Protein AF-A0A350I9G1-F1 (afdb_monomer_lite)

Secondary structure (DSSP, 8-state):
-HHHHHHHHHSSPPPP---SS--THHHHHHHHH-----------GGG-TTSTT----HHHHHHT-

pLDDT: mean 95.66, std 1.74, range [90.56, 98.19]

Foldseek 3Di:
DVQVLCCVLPVDRDDDDDDPDDDPCQVVCCVPVVDHDDDDDLADPVCVPPDPPRDGDPSSVVSVD

Sequence (65 aa):
AASLAMEKTYGLEPIPQRSGGSIPIVSLFENILKVKTVLLGFGLNTDDIHSPNEHFGIENYFKGI

Radius of gyration: 14.08 Å; chains: 1; bounding box: 25×31×34 Å

Structure (mmCIF, N/CA/C/O backbone):
data_AF-A0A350I9G1-F1
#
_entry.id   AF-A0A350I9G1-F1
#
loop_
_atom_site.group_PDB
_atom_site.id
_atom_site.type_symbol
_atom_site.label_atom_id
_atom_site.label_alt_id
_atom_site.label_comp_id
_atom_site.label_asym_id
_atom_site.label_entity_id
_atom_site.label_seq_id
_atom_site.pdbx_PDB_ins_code
_atom_site.Cartn_x
_atom_site.Cartn_y
_atom_site.Cartn_z
_atom_site.occupancy
_atom_site.B_iso_or_equiv
_atom_site.auth_seq_id
_atom_site.auth_comp_id
_atom_site.auth_asym_id
_atom_site.auth_atom_id
_atom_site.pdbx_PDB_model_num
ATOM 1 N N . ALA A 1 1 ? -5.367 -14.209 3.626 1.00 90.56 1 ALA A N 1
ATOM 2 C CA . ALA A 1 1 ? -6.003 -13.612 2.433 1.00 90.56 1 ALA A CA 1
ATOM 3 C C . ALA A 1 1 ? -5.054 -12.646 1.729 1.00 90.56 1 ALA A C 1
ATOM 5 O O . ALA A 1 1 ? -4.597 -12.995 0.656 1.00 90.56 1 ALA A O 1
ATOM 6 N N . ALA A 1 2 ? -4.685 -11.511 2.338 1.00 95.56 2 ALA A N 1
ATOM 7 C CA . ALA A 1 2 ? -3.811 -10.513 1.703 1.00 95.56 2 ALA A CA 1
ATOM 8 C C . ALA A 1 2 ? -2.446 -11.064 1.242 1.00 95.56 2 ALA A C 1
ATOM 10 O O . ALA A 1 2 ? -2.095 -10.890 0.083 1.00 95.56 2 ALA A O 1
ATOM 11 N N . SER A 1 3 ? -1.720 -11.787 2.109 1.00 96.38 3 SER A N 1
ATOM 12 C CA . SER A 1 3 ? -0.427 -12.388 1.735 1.00 96.38 3 SER A CA 1
ATOM 13 C C . SER A 1 3 ? -0.555 -13.351 0.539 1.00 96.38 3 SER A C 1
ATOM 15 O O . SER A 1 3 ? 0.104 -13.164 -0.476 1.00 96.38 3 SER A O 1
ATOM 17 N N . LEU A 1 4 ? -1.513 -14.285 0.597 1.00 97.25 4 LEU A N 1
ATOM 18 C CA . LEU A 1 4 ? -1.801 -15.222 -0.499 1.00 97.25 4 LEU A CA 1
ATOM 19 C C . LEU A 1 4 ? -2.200 -14.522 -1.810 1.00 97.25 4 LEU A C 1
ATOM 21 O O . LEU A 1 4 ? -1.860 -14.996 -2.888 1.00 97.25 4 LEU A O 1
ATOM 25 N N . ALA A 1 5 ? -2.943 -13.413 -1.733 1.00 96.44 5 ALA A N 1
ATOM 26 C CA . ALA A 1 5 ? -3.317 -12.637 -2.913 1.00 96.44 5 ALA A CA 1
ATOM 27 C C . ALA A 1 5 ? -2.082 -11.995 -3.559 1.00 96.44 5 ALA A C 1
ATOM 29 O O . ALA A 1 5 ? -1.896 -12.123 -4.764 1.00 96.44 5 ALA A O 1
ATOM 30 N N . MET A 1 6 ? -1.207 -11.383 -2.756 1.00 96.44 6 MET A N 1
ATOM 31 C CA . MET A 1 6 ? 0.052 -10.809 -3.238 1.00 96.44 6 MET A CA 1
ATOM 32 C C . MET A 1 6 ? 0.965 -11.882 -3.844 1.00 96.44 6 MET A C 1
ATOM 34 O O . MET A 1 6 ? 1.484 -11.684 -4.938 1.00 96.44 6 MET A O 1
ATOM 38 N N . GLU A 1 7 ? 1.105 -13.040 -3.195 1.00 97.38 7 GLU A N 1
ATOM 39 C CA . GLU A 1 7 ? 1.900 -14.153 -3.726 1.00 97.38 7 GLU A CA 1
ATOM 40 C C . GLU A 1 7 ? 1.351 -14.654 -5.065 1.00 97.38 7 GLU A C 1
ATOM 42 O O . GLU A 1 7 ?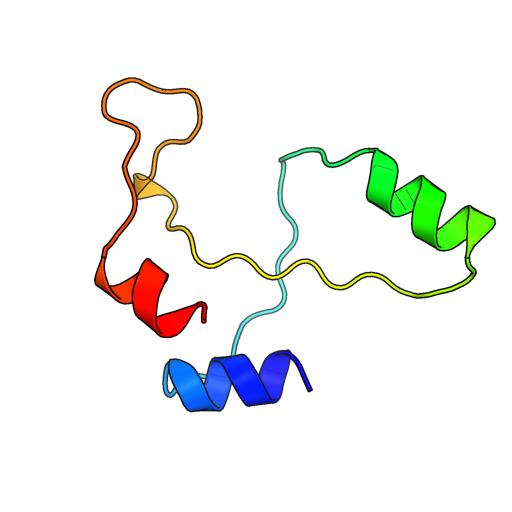 2.106 -14.842 -6.016 1.00 97.38 7 GLU A O 1
ATOM 47 N N . LYS A 1 8 ? 0.027 -14.785 -5.193 1.00 97.56 8 LYS A N 1
ATOM 48 C CA . LYS A 1 8 ? -0.609 -15.168 -6.458 1.00 97.56 8 LYS A CA 1
ATOM 49 C C . LYS A 1 8 ? -0.401 -14.125 -7.564 1.00 97.56 8 LYS A C 1
ATOM 51 O O . LYS A 1 8 ? -0.215 -14.504 -8.717 1.00 97.56 8 LYS A O 1
ATOM 56 N N . THR A 1 9 ? -0.455 -12.836 -7.233 1.00 96.38 9 THR A N 1
ATOM 57 C CA . THR A 1 9 ? -0.331 -11.737 -8.205 1.00 96.38 9 THR A CA 1
ATOM 58 C C . THR A 1 9 ? 1.113 -11.512 -8.660 1.00 96.38 9 THR A C 1
ATOM 60 O O . THR A 1 9 ? 1.350 -11.221 -9.834 1.00 96.38 9 THR A O 1
ATOM 63 N N . TYR A 1 10 ? 2.082 -11.642 -7.751 1.00 94.81 10 TYR A N 1
ATOM 64 C CA . TYR A 1 10 ? 3.486 -11.297 -8.002 1.00 94.81 10 TYR A CA 1
ATOM 65 C C . TYR A 1 10 ? 4.424 -12.510 -8.096 1.00 94.81 10 TYR A C 1
ATOM 67 O O . TYR A 1 10 ? 5.575 -12.351 -8.491 1.00 94.81 10 TYR A O 1
ATOM 75 N N . GLY A 1 11 ? 3.946 -13.717 -7.778 1.00 96.81 11 GLY A N 1
ATOM 76 C CA . GLY A 1 11 ? 4.714 -14.965 -7.851 1.00 96.81 11 GLY A CA 1
ATOM 77 C C . GLY A 1 11 ? 5.781 -15.120 -6.764 1.00 96.81 11 GLY A C 1
ATOM 78 O O . GLY A 1 11 ? 6.635 -15.995 -6.879 1.00 96.81 11 GLY A O 1
ATOM 79 N N . LEU A 1 12 ? 5.762 -14.262 -5.741 1.00 95.69 12 LEU A N 1
ATOM 80 C CA . LEU A 1 12 ? 6.742 -14.215 -4.657 1.00 95.69 12 LEU A CA 1
ATOM 81 C C . LEU A 1 12 ? 6.038 -14.021 -3.315 1.00 95.69 12 LEU A C 1
ATOM 83 O O . LEU A 1 12 ? 5.076 -13.255 -3.225 1.00 95.69 12 LEU A O 1
ATOM 87 N N . GLU A 1 13 ? 6.547 -14.668 -2.266 1.00 96.88 13 GLU A N 1
ATOM 88 C CA . GLU A 1 13 ? 6.040 -14.476 -0.908 1.00 96.88 13 GLU A CA 1
ATOM 89 C C . GLU A 1 13 ? 6.240 -13.008 -0.471 1.00 96.88 13 GLU A C 1
ATOM 91 O O . GLU A 1 13 ? 7.366 -12.497 -0.508 1.00 96.88 13 GLU A O 1
ATOM 96 N N . PRO A 1 14 ? 5.172 -12.292 -0.073 1.00 95.88 14 PRO A N 1
ATOM 97 C CA . PRO A 1 14 ? 5.278 -10.895 0.325 1.00 95.88 14 PRO A CA 1
ATOM 98 C C . PRO A 1 14 ? 5.922 -10.760 1.706 1.00 95.88 14 PRO A C 1
ATOM 100 O O . PRO A 1 14 ? 5.587 -11.478 2.648 1.00 95.88 14 PRO A O 1
ATOM 103 N N . ILE A 1 15 ? 6.786 -9.759 1.858 1.00 95.06 15 ILE A N 1
ATOM 104 C CA . ILE A 1 15 ? 7.486 -9.491 3.115 1.00 95.06 15 ILE A CA 1
ATOM 105 C C . ILE A 1 15 ? 6.654 -8.524 3.974 1.00 95.06 15 ILE A C 1
ATOM 107 O O . ILE A 1 15 ? 6.358 -7.413 3.527 1.00 95.06 15 ILE A O 1
ATOM 111 N N . PRO A 1 16 ? 6.301 -8.877 5.226 1.00 94.75 16 PRO A N 1
ATOM 112 C CA . PRO A 1 16 ? 5.691 -7.931 6.153 1.00 94.75 16 PRO A CA 1
ATOM 113 C C . PRO A 1 16 ? 6.654 -6.781 6.472 1.00 94.75 16 PRO A C 1
ATOM 115 O O . PRO A 1 16 ? 7.767 -7.003 6.948 1.00 94.75 16 PRO A O 1
ATOM 118 N N . GLN A 1 17 ? 6.211 -5.544 6.260 1.00 93.69 17 GLN A N 1
ATOM 119 C CA . GLN A 1 17 ? 7.043 -4.352 6.421 1.00 93.69 17 GLN A CA 1
ATOM 120 C C . GLN A 1 17 ? 6.386 -3.311 7.339 1.00 93.69 17 GLN A C 1
ATOM 122 O O . GLN A 1 17 ? 5.164 -3.199 7.430 1.00 93.69 17 GLN A O 1
ATOM 127 N N . ARG A 1 18 ? 7.228 -2.507 8.001 1.00 93.00 18 ARG A N 1
ATOM 128 C CA . ARG A 1 18 ? 6.846 -1.235 8.629 1.00 93.00 18 ARG A CA 1
ATOM 129 C C . ARG A 1 18 ? 7.265 -0.066 7.731 1.00 93.00 18 ARG A C 1
ATOM 131 O O . ARG A 1 18 ? 8.320 -0.126 7.103 1.00 93.00 18 ARG A O 1
ATOM 138 N N . SER A 1 19 ? 6.465 0.995 7.696 1.00 91.81 19 SER A N 1
ATOM 139 C CA . SER A 1 19 ? 6.773 2.228 6.959 1.00 91.81 19 SER A CA 1
ATOM 140 C C . SER A 1 19 ? 7.092 3.373 7.922 1.00 91.81 19 SER A C 1
ATOM 142 O O . SER A 1 19 ? 6.608 3.378 9.053 1.00 91.81 19 SER A O 1
ATOM 144 N N . GLY A 1 20 ? 7.906 4.332 7.470 1.00 94.62 20 GLY A N 1
ATOM 145 C CA . GLY A 1 20 ? 8.124 5.607 8.163 1.00 94.62 20 GLY A CA 1
ATOM 146 C C . GLY A 1 20 ? 7.026 6.646 7.897 1.00 94.62 20 GLY A C 1
ATOM 147 O O . GLY A 1 20 ? 6.949 7.647 8.605 1.00 94.62 20 GLY A O 1
ATOM 148 N N . GLY A 1 21 ? 6.170 6.415 6.895 1.00 92.38 21 GLY A N 1
ATOM 149 C CA . GLY A 1 21 ? 5.009 7.257 6.610 1.00 92.38 21 GLY A CA 1
ATOM 150 C C . GLY A 1 21 ? 3.923 7.140 7.683 1.00 92.38 21 GLY A C 1
ATOM 151 O O . GLY A 1 21 ? 3.842 6.152 8.412 1.00 92.38 21 GLY A O 1
ATOM 152 N N . SER A 1 22 ? 3.064 8.155 7.772 1.00 95.19 22 SER A N 1
ATOM 153 C CA . SER A 1 22 ? 2.005 8.230 8.784 1.00 95.19 22 SER A CA 1
ATOM 154 C C . SER A 1 22 ? 0.615 8.198 8.153 1.00 95.19 22 SER A C 1
ATOM 156 O O . SER A 1 22 ? 0.302 9.018 7.297 1.00 95.19 22 SER A O 1
ATOM 158 N N . ILE A 1 23 ? -0.245 7.290 8.630 1.00 96.06 23 ILE A N 1
ATOM 159 C CA . ILE A 1 23 ? -1.676 7.227 8.286 1.00 96.06 23 ILE A CA 1
ATOM 160 C C . ILE A 1 23 ? -2.479 7.227 9.604 1.00 96.06 23 ILE A C 1
ATOM 162 O O . ILE A 1 23 ? -2.804 6.160 10.131 1.00 96.06 23 ILE A O 1
ATOM 166 N N . PRO A 1 24 ? -2.779 8.405 10.191 1.00 94.88 24 PRO A N 1
ATOM 167 C CA . PRO A 1 24 ? -3.283 8.508 11.568 1.00 94.88 24 PRO A CA 1
ATOM 168 C C . PRO A 1 24 ? -4.592 7.751 11.842 1.00 94.88 24 PRO A C 1
ATOM 170 O O . PRO A 1 24 ? -4.778 7.193 12.928 1.00 94.88 24 PRO A O 1
ATOM 173 N N . ILE A 1 25 ? -5.480 7.679 10.845 1.00 95.94 25 ILE A N 1
ATOM 174 C CA . ILE A 1 25 ? -6.810 7.067 10.976 1.00 95.94 25 ILE A CA 1
ATOM 175 C C . ILE A 1 25 ? -6.761 5.562 11.286 1.00 95.94 25 ILE A C 1
ATOM 177 O O . ILE A 1 25 ? -7.698 5.037 11.879 1.00 95.94 25 ILE A O 1
ATOM 181 N N . VAL A 1 26 ? -5.661 4.868 10.962 1.00 96.00 26 VAL A N 1
ATOM 182 C CA . VAL A 1 26 ? -5.509 3.420 11.206 1.00 96.00 26 VAL A CA 1
ATOM 183 C C . VAL A 1 26 ? -5.682 3.086 12.688 1.00 96.00 26 VAL A C 1
ATOM 185 O O . VAL A 1 26 ? -6.412 2.159 13.038 1.00 96.00 26 VAL A O 1
ATOM 188 N N . SER A 1 27 ? -5.068 3.883 13.566 1.00 95.31 27 SER A N 1
ATOM 189 C CA . SER A 1 27 ? -5.201 3.703 15.016 1.00 95.31 27 SER A CA 1
ATOM 190 C C . SER A 1 27 ? -6.634 3.946 15.499 1.00 95.31 27 SER A C 1
ATOM 192 O O . SER A 1 27 ? -7.127 3.246 16.384 1.00 95.31 27 SER A O 1
ATOM 194 N N . LEU A 1 28 ? -7.334 4.905 14.885 1.00 96.50 28 LEU A N 1
ATOM 195 C CA . LEU A 1 28 ? -8.718 5.215 15.217 1.00 96.50 28 LEU A CA 1
ATOM 196 C C . LEU A 1 28 ? -9.659 4.083 14.794 1.00 96.50 28 LEU A C 1
ATOM 198 O O . LEU A 1 28 ? -10.533 3.710 15.575 1.00 96.50 28 LEU A O 1
ATOM 202 N N . PHE A 1 29 ? -9.465 3.504 13.605 1.00 97.62 29 PHE A N 1
ATOM 203 C CA . PHE A 1 29 ? -10.261 2.363 13.151 1.00 97.62 29 PHE A CA 1
ATOM 204 C C . PHE A 1 29 ? -10.129 1.172 14.089 1.00 97.62 29 PHE A C 1
ATOM 206 O O . PHE A 1 29 ? -11.144 0.608 14.494 1.00 97.62 29 PHE A O 1
ATOM 213 N N . GLU A 1 30 ? -8.912 0.825 14.500 1.00 97.06 30 GLU A N 1
ATOM 214 C CA . GLU A 1 30 ? -8.721 -0.267 15.452 1.00 97.06 30 GLU A CA 1
ATOM 215 C C . GLU A 1 30 ? -9.398 0.032 16.801 1.00 97.06 30 GLU A C 1
ATOM 217 O O . GLU A 1 30 ? -10.083 -0.825 17.365 1.00 97.06 30 GLU A O 1
ATOM 222 N N . ASN A 1 31 ? -9.291 1.271 17.287 1.00 97.44 31 ASN A N 1
ATOM 223 C CA . ASN A 1 31 ? -9.891 1.683 18.553 1.00 97.44 31 ASN A CA 1
ATOM 224 C C . ASN A 1 31 ? -11.424 1.685 18.535 1.00 97.44 31 ASN A C 1
ATOM 226 O O . ASN A 1 31 ? -12.030 1.253 19.518 1.00 97.44 31 ASN A O 1
ATOM 230 N N . ILE A 1 32 ? -12.049 2.170 17.460 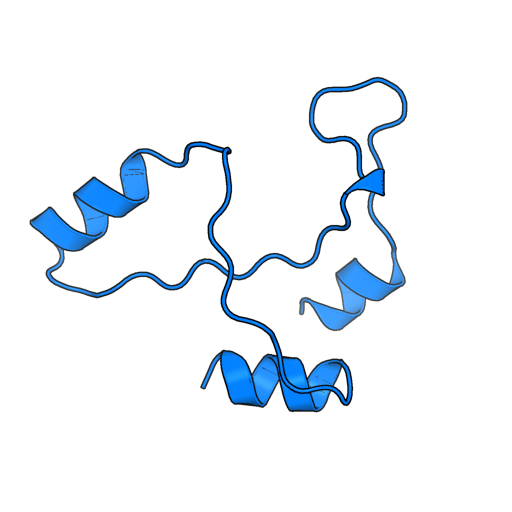1.00 98.00 32 ILE A N 1
ATOM 231 C CA . ILE A 1 32 ? -13.508 2.326 17.365 1.00 98.00 32 ILE A CA 1
ATOM 232 C C . ILE A 1 32 ? -14.168 1.036 16.882 1.00 98.00 32 ILE A C 1
ATOM 234 O O . ILE A 1 32 ? -15.105 0.551 17.510 1.00 98.00 32 ILE A O 1
ATOM 238 N N . LEU A 1 33 ? -13.679 0.474 15.777 1.00 98.12 33 LEU A N 1
ATOM 239 C CA . LEU A 1 33 ? -14.315 -0.655 15.095 1.00 98.12 33 LEU A CA 1
ATOM 240 C C . LEU A 1 33 ? -13.862 -2.010 15.645 1.00 98.12 33 LEU A C 1
ATOM 242 O O . LEU A 1 33 ? -14.470 -3.026 15.326 1.00 98.12 33 LEU A O 1
ATOM 246 N N . LYS A 1 34 ? -12.806 -2.036 16.472 1.00 97.44 34 LYS A N 1
ATOM 247 C CA . LYS A 1 34 ? -12.234 -3.257 17.067 1.00 97.44 34 LYS A CA 1
ATOM 248 C C . LYS A 1 34 ? -11.778 -4.286 16.027 1.00 97.44 34 LYS A C 1
ATOM 250 O O . LYS A 1 34 ? -11.782 -5.486 16.290 1.00 97.44 34 LYS A O 1
ATOM 255 N N . VAL A 1 35 ? -11.343 -3.814 14.860 1.00 96.56 35 VAL A N 1
ATOM 256 C CA . VAL A 1 35 ? -10.806 -4.648 13.776 1.00 96.56 35 VAL A CA 1
ATOM 257 C C . VAL A 1 35 ? -9.336 -4.340 13.525 1.00 96.56 35 VAL A C 1
ATOM 259 O O . VAL A 1 35 ? -8.898 -3.195 13.628 1.00 96.56 35 VAL A O 1
ATOM 262 N N . LYS A 1 36 ? -8.564 -5.372 13.176 1.00 94.25 36 LYS A N 1
ATOM 263 C CA . LYS A 1 36 ? -7.173 -5.206 12.748 1.00 94.25 36 LYS A CA 1
ATOM 264 C C . LYS A 1 36 ? -7.130 -4.691 11.315 1.00 94.25 36 LYS A C 1
ATOM 266 O O . LYS A 1 36 ? -7.830 -5.208 10.448 1.00 94.25 36 LYS A O 1
ATOM 271 N N . THR A 1 37 ? -6.278 -3.700 11.075 1.00 94.44 37 THR A N 1
ATOM 272 C CA . THR A 1 37 ? -6.061 -3.129 9.742 1.00 94.44 37 THR A CA 1
ATOM 273 C C . THR A 1 37 ? -4.849 -3.779 9.088 1.00 94.44 37 THR A C 1
ATOM 275 O O . THR A 1 37 ? -3.823 -3.987 9.734 1.00 94.44 37 THR A O 1
ATOM 278 N N . VAL A 1 38 ? -4.957 -4.065 7.794 1.00 94.19 38 VAL A N 1
ATOM 279 C CA . VAL A 1 38 ? -3.824 -4.440 6.945 1.00 94.19 38 VAL A CA 1
ATOM 280 C C . VAL A 1 38 ? -3.611 -3.307 5.952 1.00 94.19 38 VAL A C 1
ATOM 282 O O . VAL A 1 38 ? -4.548 -2.913 5.262 1.00 94.19 38 VAL A O 1
ATOM 285 N N . LEU A 1 39 ? -2.390 -2.782 5.892 1.00 95.06 39 LEU A N 1
ATOM 286 C CA . LEU A 1 39 ? -1.980 -1.837 4.859 1.00 95.06 39 LEU A CA 1
ATOM 287 C C . LEU A 1 39 ? -1.327 -2.624 3.727 1.00 95.06 39 LEU A C 1
ATOM 289 O O . LEU A 1 39 ? -0.372 -3.363 3.963 1.00 95.06 39 LEU A O 1
ATOM 293 N N . LEU A 1 40 ? -1.859 -2.474 2.517 1.00 94.62 40 LEU A N 1
ATOM 294 C CA . LEU A 1 40 ? -1.340 -3.108 1.311 1.00 94.62 40 LEU A CA 1
ATOM 295 C C . LEU A 1 40 ? -0.892 -2.010 0.347 1.00 94.62 40 LEU A C 1
ATOM 297 O O . LEU A 1 40 ? -1.702 -1.183 -0.064 1.00 94.62 40 LEU A O 1
ATOM 301 N N . GLY A 1 41 ? 0.403 -1.977 0.049 1.00 92.19 41 GLY A N 1
ATOM 302 C CA . GLY A 1 41 ? 0.993 -1.025 -0.885 1.00 92.19 41 GLY A CA 1
ATOM 303 C C . GLY A 1 41 ? 1.330 -1.700 -2.208 1.00 92.19 41 GLY A C 1
ATOM 304 O O . GLY A 1 41 ? 1.821 -2.826 -2.217 1.00 92.19 41 GLY A O 1
ATOM 305 N N . PHE A 1 42 ? 1.091 -0.985 -3.305 1.00 94.00 42 PHE A N 1
ATOM 306 C CA . PHE A 1 42 ? 1.447 -1.414 -4.662 1.00 94.00 42 PHE A CA 1
ATOM 307 C C . PHE A 1 42 ? 2.519 -0.526 -5.298 1.00 94.00 42 PHE A C 1
ATOM 309 O O . PHE A 1 42 ? 3.010 -0.849 -6.374 1.00 94.00 42 PHE A O 1
ATOM 316 N N . GLY A 1 43 ? 2.861 0.595 -4.662 1.00 93.38 43 GLY A N 1
ATOM 317 C CA . GLY A 1 43 ? 3.866 1.526 -5.162 1.00 93.38 43 GLY A CA 1
ATOM 318 C C . GLY A 1 43 ? 5.294 1.061 -4.906 1.00 93.38 43 GLY A C 1
ATOM 319 O O . GLY A 1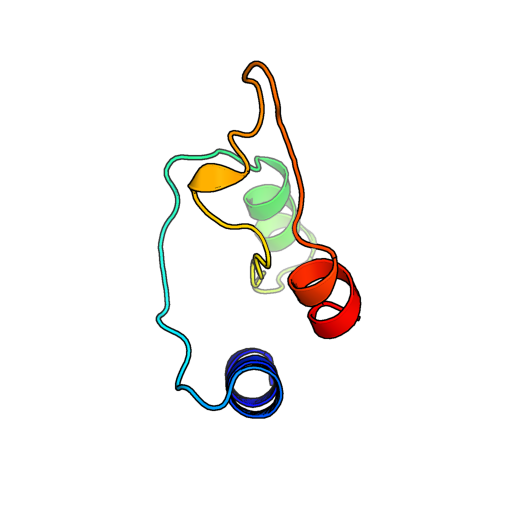 43 ? 5.552 0.202 -4.059 1.00 93.38 43 GLY A O 1
ATOM 320 N N . LEU A 1 44 ? 6.221 1.652 -5.647 1.00 94.19 44 LEU A N 1
ATOM 321 C CA . LEU A 1 44 ? 7.658 1.457 -5.496 1.00 94.19 44 LEU A CA 1
ATOM 322 C C . LEU A 1 44 ? 8.285 2.680 -4.825 1.00 94.19 44 LEU A C 1
ATOM 324 O O . LEU A 1 44 ? 7.757 3.783 -4.892 1.00 94.19 44 LEU A O 1
ATOM 328 N N . ASN A 1 45 ? 9.467 2.518 -4.227 1.00 93.50 45 ASN A N 1
ATOM 329 C CA . ASN A 1 45 ? 10.206 3.657 -3.661 1.00 93.50 45 ASN A CA 1
ATOM 330 C C . ASN A 1 45 ? 10.539 4.729 -4.716 1.00 93.50 45 ASN A C 1
ATOM 332 O O . ASN A 1 45 ? 10.739 5.886 -4.368 1.00 93.50 45 ASN A O 1
ATOM 336 N N . THR A 1 46 ? 10.606 4.342 -5.992 1.00 96.56 46 THR A N 1
ATOM 337 C CA . THR A 1 46 ? 10.842 5.241 -7.129 1.00 96.56 46 THR A CA 1
ATOM 338 C C . THR A 1 46 ? 9.633 6.090 -7.497 1.00 96.56 46 THR A C 1
ATOM 340 O O . THR A 1 46 ? 9.804 7.040 -8.244 1.00 96.56 46 THR A O 1
ATOM 343 N N . ASP A 1 47 ? 8.438 5.762 -6.995 1.00 97.25 47 ASP A N 1
ATOM 344 C CA . ASP A 1 47 ? 7.231 6.553 -7.262 1.00 97.25 47 ASP A CA 1
ATOM 345 C C . ASP A 1 47 ? 7.329 7.958 -6.653 1.00 97.25 47 ASP A C 1
ATOM 347 O O . ASP A 1 47 ? 6.597 8.842 -7.074 1.00 97.25 47 ASP A O 1
ATOM 351 N N . ASP A 1 48 ? 8.253 8.158 -5.702 1.00 96.00 48 ASP A N 1
ATOM 352 C CA . ASP A 1 48 ? 8.691 9.458 -5.180 1.00 96.00 48 ASP A CA 1
ATOM 353 C C . ASP A 1 48 ? 7.522 10.357 -4.746 1.00 96.00 48 ASP A C 1
ATOM 355 O O . ASP A 1 48 ? 7.389 11.520 -5.128 1.00 96.00 48 ASP A O 1
ATOM 359 N N . ILE A 1 49 ? 6.630 9.765 -3.946 1.00 95.88 49 ILE A N 1
ATOM 360 C CA . ILE A 1 49 ? 5.420 10.416 -3.446 1.00 95.88 49 ILE A CA 1
ATOM 361 C C . ILE A 1 49 ? 5.811 11.699 -2.703 1.00 95.88 49 ILE A C 1
ATOM 363 O O . ILE A 1 49 ? 6.595 11.648 -1.754 1.00 95.88 49 ILE A O 1
ATOM 367 N N . HIS A 1 50 ? 5.202 12.822 -3.097 1.00 96.62 50 HIS A N 1
ATOM 368 C CA . HIS A 1 50 ? 5.506 14.182 -2.628 1.00 96.62 50 HIS A CA 1
ATOM 369 C C . HIS A 1 50 ? 6.776 14.838 -3.201 1.00 96.62 50 HIS A C 1
ATOM 371 O O . HIS A 1 50 ? 7.202 15.876 -2.685 1.00 96.62 50 HIS A O 1
ATOM 377 N N . SER A 1 51 ? 7.330 14.315 -4.292 1.00 97.56 51 SER A N 1
ATOM 378 C CA . SER A 1 51 ? 8.503 14.876 -4.973 1.00 97.56 51 SER A CA 1
ATOM 379 C C . SER A 1 51 ? 8.230 15.174 -6.460 1.00 97.56 51 SER A C 1
ATOM 381 O O . SER A 1 51 ? 7.210 14.763 -7.019 1.00 97.56 51 SER A O 1
ATOM 383 N N . PRO A 1 52 ? 9.113 15.924 -7.152 1.00 97.81 52 PRO A N 1
ATOM 384 C CA . PRO A 1 52 ? 9.009 16.108 -8.598 1.00 97.81 52 PRO A CA 1
ATOM 385 C C . PRO A 1 52 ? 9.077 14.784 -9.368 1.00 97.81 52 PRO A C 1
ATOM 387 O O . PRO A 1 52 ? 9.878 13.917 -9.043 1.00 97.81 52 PRO A O 1
ATOM 390 N N . ASN A 1 53 ? 8.317 14.686 -10.461 1.00 97.12 53 ASN A N 1
ATOM 391 C CA . ASN A 1 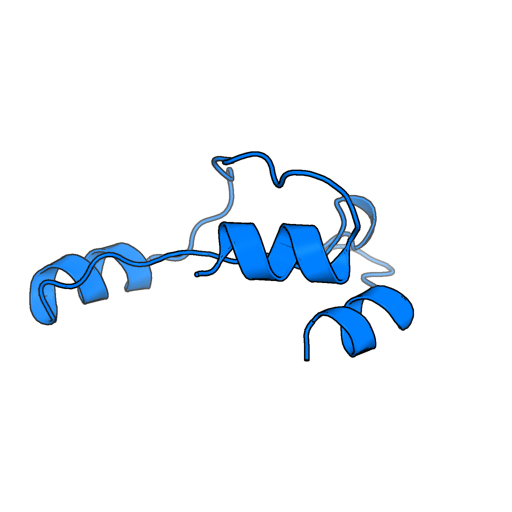53 ? 8.179 13.468 -11.273 1.00 97.12 53 ASN A CA 1
ATOM 392 C C . ASN A 1 53 ? 7.586 12.266 -10.517 1.00 97.12 53 ASN A C 1
ATOM 394 O O . ASN A 1 53 ? 7.835 11.131 -10.923 1.00 97.12 53 ASN A O 1
ATOM 398 N N . GLU A 1 54 ? 6.778 12.518 -9.479 1.00 98.19 54 GLU A N 1
ATOM 399 C CA . GLU A 1 54 ? 5.927 11.495 -8.868 1.00 98.19 54 GLU A CA 1
ATOM 400 C C . GLU A 1 54 ? 5.181 10.719 -9.962 1.00 98.19 54 GLU A C 1
ATOM 402 O O . GLU A 1 54 ? 4.555 11.303 -10.858 1.00 98.19 54 GLU A O 1
ATOM 407 N N . HIS A 1 55 ? 5.288 9.395 -9.919 1.00 97.69 55 HIS A N 1
ATOM 408 C CA . HIS A 1 55 ? 4.756 8.526 -10.958 1.00 97.69 55 HIS A CA 1
ATOM 409 C C . HIS A 1 55 ? 4.204 7.234 -10.376 1.00 97.69 55 HIS A C 1
ATOM 411 O O . HIS A 1 55 ? 4.453 6.886 -9.229 1.00 97.69 55 HIS A O 1
ATOM 417 N N . PHE A 1 56 ? 3.493 6.470 -11.201 1.00 97.56 56 PHE A N 1
ATOM 418 C CA . PHE A 1 56 ? 3.020 5.149 -10.817 1.00 97.56 56 PHE A CA 1
ATOM 419 C C . PHE A 1 56 ? 3.088 4.189 -12.004 1.00 97.56 56 PHE A C 1
ATOM 421 O O . PHE A 1 56 ? 2.684 4.527 -13.119 1.00 97.56 56 PHE A O 1
ATOM 428 N N . GLY A 1 57 ? 3.611 2.984 -11.776 1.00 96.56 57 GLY A N 1
ATOM 429 C CA . GLY A 1 57 ? 3.740 1.971 -12.822 1.00 96.56 57 GLY A CA 1
ATOM 430 C C . GLY A 1 57 ? 2.378 1.452 -13.294 1.00 96.56 57 GLY A C 1
ATOM 431 O O . GLY A 1 57 ? 1.576 0.980 -12.491 1.00 96.56 57 GLY A O 1
ATOM 432 N N . ILE A 1 58 ? 2.131 1.462 -14.609 1.00 97.19 58 ILE A N 1
ATOM 433 C CA . ILE A 1 58 ? 0.888 0.935 -15.208 1.00 97.19 58 ILE A CA 1
ATOM 434 C C . ILE A 1 58 ? 0.697 -0.554 -14.874 1.00 97.19 58 ILE A C 1
ATOM 436 O O . ILE A 1 58 ? -0.417 -1.002 -14.612 1.00 97.19 58 ILE A O 1
ATOM 440 N N . GLU A 1 59 ? 1.784 -1.324 -14.837 1.00 95.75 59 GLU A N 1
ATOM 441 C CA . GLU A 1 59 ? 1.739 -2.728 -14.426 1.00 95.75 59 GLU A CA 1
A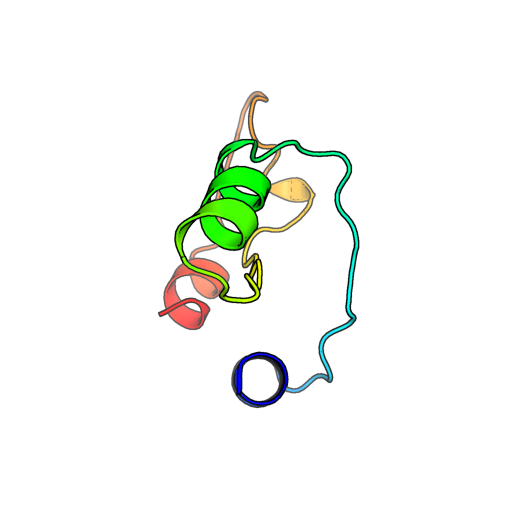TOM 442 C C . GLU A 1 59 ? 1.255 -2.879 -12.975 1.00 95.75 59 GLU A C 1
ATOM 444 O O . GLU A 1 59 ? 0.369 -3.688 -12.706 1.00 95.75 59 GLU A O 1
ATOM 449 N N . ASN A 1 60 ? 1.782 -2.069 -12.051 1.00 95.94 60 ASN A N 1
ATOM 450 C CA . ASN A 1 60 ? 1.381 -2.077 -10.644 1.00 95.94 60 ASN A CA 1
ATOM 451 C C . ASN A 1 60 ? -0.073 -1.621 -10.471 1.00 95.94 60 ASN A C 1
ATOM 453 O O . ASN A 1 60 ? -0.772 -2.151 -9.612 1.00 95.94 60 ASN A O 1
ATOM 457 N N . TYR A 1 61 ? -0.545 -0.700 -11.317 1.00 95.81 61 TYR A N 1
ATOM 458 C CA . TYR A 1 61 ? -1.949 -0.290 -11.359 1.00 95.81 61 TYR A CA 1
ATOM 459 C C . TYR A 1 61 ? -2.866 -1.456 -11.710 1.00 95.81 61 TYR A C 1
ATOM 461 O O . TYR A 1 61 ? -3.797 -1.739 -10.963 1.00 95.81 61 TYR A O 1
ATOM 469 N N . PHE A 1 62 ? -2.577 -2.179 -12.795 1.00 97.00 62 PHE A N 1
ATOM 470 C CA . PHE A 1 62 ? -3.413 -3.309 -13.202 1.00 97.00 62 PHE A CA 1
ATOM 471 C C . PHE A 1 62 ? -3.292 -4.522 -12.278 1.00 97.00 62 PHE A C 1
ATOM 473 O O . PHE A 1 62 ? -4.278 -5.220 -12.081 1.00 97.00 62 PHE A O 1
ATOM 480 N N . LYS A 1 63 ? -2.116 -4.774 -11.695 1.00 95.19 63 LYS A N 1
ATOM 481 C CA . LYS A 1 63 ? -1.925 -5.854 -10.712 1.00 95.19 63 LYS A CA 1
ATOM 482 C C . LYS A 1 63 ? -2.561 -5.556 -9.351 1.00 95.19 63 LYS A C 1
ATOM 484 O O . LYS A 1 63 ? -2.816 -6.489 -8.596 1.00 95.19 63 LYS A O 1
ATOM 489 N N . GLY A 1 64 ? -2.773 -4.282 -9.025 1.00 93.00 64 GLY A N 1
ATOM 490 C CA . GLY A 1 64 ? -3.383 -3.857 -7.765 1.00 93.00 64 GLY A CA 1
ATOM 491 C C . GLY A 1 64 ? -4.914 -3.950 -7.721 1.00 93.00 64 GLY A C 1
ATOM 492 O O . GLY A 1 64 ? -5.483 -3.751 -6.648 1.00 93.00 64 GLY A O 1
ATOM 493 N N . ILE A 1 65 ? -5.566 -4.228 -8.857 1.00 91.81 65 ILE A N 1
ATOM 494 C CA . ILE A 1 65 ? -7.024 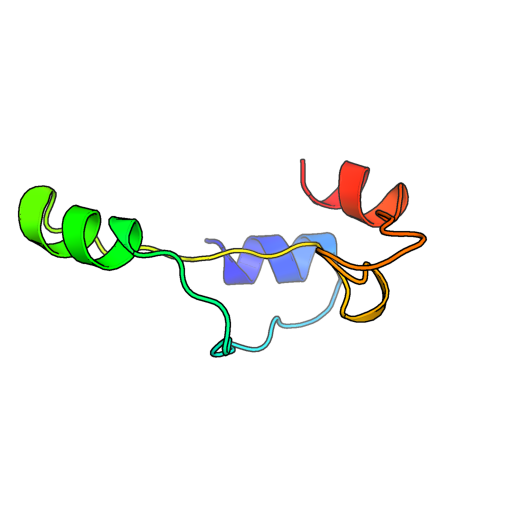-4.412 -9.002 1.00 91.81 65 ILE A CA 1
ATOM 495 C C . ILE A 1 65 ? -7.366 -5.899 -8.884 1.00 91.81 65 ILE A C 1
ATOM 497 O O . ILE A 1 65 ? -8.295 -6.221 -8.108 1.00 91.81 65 ILE A O 1
#